Protein AF-A0A2D4L8F3-F1 (afdb_monomer)

pLDDT: mean 84.67, std 10.09, range [53.09, 95.62]

InterPro domains:
  IPR001394 Peptidase C19, ubiquitin carboxyl-terminal hydrolase [PF00443] (7-168)
  IPR028889 Ubiquitin specific protease UPS, catalytic domain [PS50235] (1-168)
  IPR038765 Papain-like cysteine peptidase superfamily [SSF54001] (42-168)
  IPR050185 Ubiquitin carboxyl-terminal hydrolase [PTHR21646] (7-168)

Nearest PDB structures (foldseek):
  8wg5-assembly1_M  TM=7.876E-01  e=6.075E-08  Homo sapiens
  6dgf-assembly1_A  TM=7.930E-01  e=2.679E-02  Homo sapiens
  8oyp-assembly1_A  TM=8.110E-01  e=1.771E-01  Homo sapiens

Sequence (168 aa):
MLLEMNQNLAQTHMLSELMCEMKEKGTKLKIAQSPASQLDPLVVNLSNPGSLTSAMLLFLHSMKDAGKGPLSPKILFSQLCQKAPRFKGFQQQDSQEVLHYLLDAMRIEETKRIQAAILTAFNNPTSKTADEETKRKVKAYGREGVKMNFIDRIFVGELTSTIMCEEC

Mean predicted aligned error: 7.23 Å

Solvent-accessible surface area (backbone atoms only — not comparable to full-atom values): 10198 Å² total; per-residue (Å²): 96,76,66,56,55,49,50,56,56,55,69,34,59,69,61,50,51,53,57,49,49,58,70,70,71,55,46,67,46,75,40,63,64,62,90,91,49,97,59,80,69,45,77,32,64,40,72,82,72,44,73,49,47,44,31,46,52,54,52,48,52,56,68,68,51,80,84,77,71,88,85,76,62,61,66,38,52,51,40,46,29,71,78,42,60,82,67,66,74,79,61,92,74,57,61,69,57,53,49,51,55,52,51,50,54,39,40,51,41,45,41,52,41,50,47,51,22,53,36,53,75,61,72,59,61,44,93,88,74,44,52,73,65,57,52,52,49,53,53,50,52,43,58,50,41,49,65,65,28,66,54,50,71,72,72,61,81,86,84,90,83,86,86,77,68,94,88,115

Structure (mmCIF, N/CA/C/O backbone):
data_AF-A0A2D4L8F3-F1
#
_entry.id   AF-A0A2D4L8F3-F1
#
loop_
_atom_site.group_PDB
_atom_site.id
_atom_site.type_symbol
_atom_site.label_atom_id
_atom_site.label_alt_id
_atom_site.label_comp_id
_atom_site.label_asym_id
_atom_site.label_entity_id
_atom_site.label_seq_id
_atom_site.pdbx_PDB_ins_code
_atom_site.Cartn_x
_atom_site.Cartn_y
_atom_site.Cartn_z
_atom_site.occupancy
_atom_site.B_iso_or_equiv
_atom_site.auth_seq_id
_atom_site.auth_comp_id
_atom_site.auth_asym_id
_atom_site.auth_atom_id
_atom_site.pdbx_PDB_model_num
ATOM 1 N N . MET A 1 1 ? 14.971 -5.018 -17.977 1.00 58.97 1 MET A N 1
ATOM 2 C CA . MET A 1 1 ? 13.903 -5.553 -17.108 1.00 58.97 1 MET A CA 1
ATOM 3 C C . MET A 1 1 ? 13.700 -4.790 -15.795 1.00 58.97 1 MET A C 1
ATOM 5 O O . MET A 1 1 ? 12.823 -3.943 -15.769 1.00 58.97 1 MET A O 1
ATOM 9 N N . LEU A 1 2 ? 14.482 -5.001 -14.719 1.00 64.12 2 LEU A N 1
ATOM 10 C CA . LEU A 1 2 ? 14.305 -4.243 -13.456 1.00 64.12 2 LEU A CA 1
ATOM 11 C C . LEU A 1 2 ? 14.430 -2.726 -13.658 1.00 64.12 2 LEU A C 1
ATOM 13 O O . LEU A 1 2 ? 13.695 -1.956 -13.050 1.00 64.12 2 LEU A O 1
ATOM 17 N N . LEU A 1 3 ? 15.359 -2.291 -14.511 1.00 65.06 3 LEU A N 1
ATOM 18 C CA . LEU A 1 3 ? 15.547 -0.871 -14.802 1.00 65.06 3 LEU A CA 1
ATOM 19 C C . LEU A 1 3 ? 14.345 -0.275 -15.554 1.00 65.06 3 LEU A C 1
ATOM 21 O O . LEU A 1 3 ? 13.870 0.780 -15.161 1.00 65.06 3 LEU A O 1
ATOM 25 N N . GLU A 1 4 ? 13.812 -0.972 -16.560 1.00 69.44 4 GLU A N 1
ATOM 26 C CA . GLU A 1 4 ? 12.634 -0.535 -17.334 1.00 69.44 4 GLU A CA 1
ATOM 27 C C . GLU A 1 4 ? 11.366 -0.504 -16.474 1.00 69.44 4 GLU A C 1
ATOM 29 O O . GLU A 1 4 ? 10.632 0.477 -16.486 1.00 69.44 4 GLU A O 1
ATOM 34 N N . MET A 1 5 ? 11.141 -1.537 -15.651 1.00 75.50 5 MET A N 1
ATOM 35 C CA . MET A 1 5 ? 10.029 -1.563 -14.695 1.00 75.50 5 MET A CA 1
ATOM 36 C C . MET A 1 5 ? 10.091 -0.357 -13.754 1.00 75.50 5 MET A C 1
ATOM 38 O O . MET A 1 5 ? 9.087 0.318 -13.529 1.00 75.50 5 MET A O 1
ATOM 42 N N . ASN A 1 6 ? 11.277 -0.059 -13.218 1.00 69.25 6 ASN A N 1
ATOM 43 C CA . ASN A 1 6 ? 11.412 1.076 -12.322 1.00 69.25 6 ASN A CA 1
ATOM 44 C C . ASN A 1 6 ? 11.349 2.426 -13.054 1.00 69.25 6 ASN A C 1
ATOM 46 O O . ASN A 1 6 ? 10.883 3.386 -12.452 1.00 69.25 6 ASN A O 1
ATOM 50 N N . GLN A 1 7 ? 11.755 2.514 -14.324 1.00 73.44 7 GLN A N 1
ATOM 51 C CA . GLN A 1 7 ? 11.525 3.704 -15.154 1.00 73.44 7 GLN A CA 1
ATOM 52 C C . GLN A 1 7 ? 10.025 3.961 -15.346 1.00 73.44 7 GLN A C 1
ATOM 54 O O . GLN A 1 7 ? 9.582 5.093 -15.166 1.00 73.44 7 GLN A O 1
ATOM 59 N N . ASN A 1 8 ? 9.229 2.920 -15.605 1.00 76.06 8 ASN A N 1
ATOM 60 C CA . ASN A 1 8 ? 7.772 3.046 -15.708 1.00 76.06 8 ASN A CA 1
ATOM 61 C C . ASN A 1 8 ? 7.150 3.521 -14.382 1.00 76.06 8 ASN A C 1
ATOM 63 O O . ASN A 1 8 ? 6.315 4.426 -14.363 1.00 76.06 8 ASN A O 1
ATOM 67 N N . LEU A 1 9 ? 7.608 2.974 -13.249 1.00 72.12 9 LEU A N 1
ATOM 68 C CA . LEU A 1 9 ? 7.195 3.450 -11.923 1.00 72.12 9 LEU A CA 1
ATOM 69 C C . LEU A 1 9 ? 7.623 4.904 -11.666 1.00 72.12 9 LEU A C 1
ATOM 71 O O . LEU A 1 9 ? 6.856 5.671 -11.090 1.00 72.12 9 LEU A O 1
ATOM 75 N N . ALA A 1 10 ? 8.809 5.311 -12.126 1.00 68.50 10 ALA A N 1
ATOM 76 C CA . ALA A 1 10 ? 9.295 6.690 -12.021 1.00 68.50 10 ALA A CA 1
ATOM 77 C C . ALA A 1 10 ? 8.397 7.696 -12.731 1.00 68.50 10 ALA A C 1
ATOM 79 O O . ALA A 1 10 ? 8.210 8.812 -12.250 1.00 68.50 10 ALA A O 1
ATOM 80 N N . GLN A 1 11 ? 7.853 7.288 -13.874 1.00 74.12 11 GLN A N 1
ATOM 81 C CA . GLN A 1 11 ? 6.966 8.099 -14.696 1.00 74.12 11 GLN A CA 1
ATOM 82 C C . GLN A 1 11 ? 5.528 8.141 -14.154 1.00 74.12 11 GLN A C 1
ATOM 84 O O . GLN A 1 11 ? 4.706 8.917 -14.640 1.00 74.12 11 GLN A O 1
ATOM 89 N N . THR A 1 12 ? 5.212 7.369 -13.108 1.00 76.06 12 THR A N 1
ATOM 90 C CA . THR A 1 12 ? 3.922 7.454 -12.417 1.00 76.06 12 THR A CA 1
ATOM 91 C C . THR A 1 12 ? 3.902 8.702 -11.528 1.00 76.06 12 THR A C 1
ATOM 93 O O . THR A 1 12 ? 4.300 8.666 -10.362 1.00 76.06 12 THR A O 1
ATOM 96 N N . HIS A 1 13 ? 3.445 9.827 -12.086 1.00 71.19 13 HIS A N 1
ATOM 97 C CA . HIS A 1 13 ? 3.437 11.139 -11.423 1.00 71.19 13 HIS A CA 1
ATOM 98 C C . HIS A 1 13 ? 2.793 11.106 -10.025 1.00 71.19 13 HIS A C 1
ATOM 100 O O . HIS A 1 13 ? 3.402 11.599 -9.078 1.00 71.19 13 HIS A O 1
ATOM 106 N N . MET A 1 14 ? 1.651 10.422 -9.866 1.00 69.94 14 MET A N 1
ATOM 107 C CA . MET A 1 14 ? 0.956 10.296 -8.575 1.00 69.94 14 MET A CA 1
ATOM 108 C C . MET A 1 14 ? 1.802 9.601 -7.499 1.00 69.94 14 MET A C 1
ATOM 110 O O . MET A 1 14 ? 1.803 10.024 -6.345 1.00 69.94 14 MET A O 1
ATOM 114 N N . LEU A 1 15 ? 2.552 8.553 -7.866 1.00 73.81 15 LEU A N 1
ATOM 115 C CA . LEU A 1 15 ? 3.469 7.879 -6.941 1.00 73.81 15 LEU A CA 1
ATOM 116 C C . LEU A 1 15 ? 4.574 8.835 -6.510 1.00 73.81 15 LEU A C 1
ATOM 118 O O . LEU A 1 15 ? 4.919 8.911 -5.337 1.00 73.81 15 LEU A O 1
ATOM 122 N N . SER A 1 16 ? 5.103 9.591 -7.462 1.00 72.12 16 SER A N 1
ATOM 123 C CA . SER A 1 16 ? 6.203 10.507 -7.221 1.00 72.12 16 SER A CA 1
ATOM 124 C C . SER A 1 16 ? 5.823 11.713 -6.360 1.00 72.12 16 SER A C 1
ATOM 126 O O . SER A 1 16 ? 6.607 12.118 -5.504 1.00 72.12 16 SER A O 1
ATOM 128 N N . GLU A 1 17 ? 4.635 12.279 -6.571 1.00 73.50 17 GLU A N 1
ATOM 129 C CA . GLU A 1 17 ? 4.088 13.364 -5.752 1.00 73.50 17 GLU A CA 1
ATOM 130 C C . GLU A 1 17 ? 3.828 12.893 -4.328 1.00 73.50 17 GLU A C 1
ATOM 132 O O . GLU A 1 17 ? 4.349 13.480 -3.382 1.00 73.50 17 GLU A O 1
ATOM 137 N N . LEU A 1 18 ? 3.112 11.780 -4.168 1.00 72.06 18 LEU A N 1
ATOM 138 C CA . LEU A 1 18 ? 2.780 11.250 -2.852 1.00 72.06 18 LEU A CA 1
ATOM 139 C C . LEU A 1 18 ? 4.039 10.869 -2.055 1.00 72.06 18 LEU A C 1
ATOM 141 O O . LEU A 1 18 ? 4.116 11.069 -0.844 1.00 72.06 18 LEU A O 1
ATOM 145 N N . MET A 1 19 ? 5.071 10.386 -2.740 1.00 72.88 19 MET A N 1
ATOM 146 C CA . MET A 1 19 ? 6.369 10.106 -2.137 1.00 72.88 19 MET A CA 1
ATOM 147 C C . MET A 1 19 ? 7.138 11.369 -1.713 1.00 72.88 19 MET A C 1
ATOM 149 O O . MET A 1 19 ? 7.826 11.342 -0.689 1.00 72.88 19 MET A O 1
ATOM 153 N N . CYS A 1 20 ? 6.995 12.485 -2.435 1.00 68.69 20 CYS A N 1
ATOM 154 C CA . CYS A 1 20 ? 7.474 13.798 -1.988 1.00 68.69 20 CYS A CA 1
ATOM 155 C C . CYS A 1 20 ? 6.679 14.302 -0.770 1.00 68.69 20 CYS A C 1
ATOM 157 O O . CYS A 1 20 ? 7.282 14.749 0.205 1.00 68.69 20 CYS A O 1
ATOM 159 N N . GLU A 1 21 ? 5.353 14.148 -0.758 1.00 68.62 21 GLU A N 1
ATOM 160 C CA . GLU A 1 21 ? 4.516 14.548 0.382 1.00 68.62 21 GLU A CA 1
ATOM 161 C C . GLU A 1 21 ? 4.888 13.806 1.674 1.00 68.62 21 GLU A C 1
ATOM 163 O O . GLU A 1 21 ? 4.927 14.413 2.748 1.00 68.62 21 GLU A O 1
ATOM 168 N N . MET A 1 22 ? 5.217 12.511 1.572 1.00 69.62 22 MET A N 1
ATOM 169 C CA . MET A 1 22 ? 5.700 11.703 2.699 1.00 69.62 22 MET A CA 1
ATOM 170 C C . MET A 1 22 ? 7.005 12.244 3.306 1.00 69.62 22 MET A C 1
ATOM 172 O O . MET A 1 22 ? 7.243 12.040 4.496 1.00 69.62 22 MET A O 1
ATOM 176 N N . LYS A 1 23 ? 7.840 12.927 2.510 1.00 67.38 23 LYS A N 1
ATOM 177 C CA . LYS A 1 23 ? 9.098 13.548 2.951 1.00 67.38 23 LYS A CA 1
ATOM 178 C C . LYS A 1 23 ? 8.868 14.908 3.621 1.00 67.38 23 LYS A C 1
ATOM 180 O O . LYS A 1 23 ? 9.569 15.229 4.575 1.00 67.38 23 LYS A O 1
ATOM 185 N N . GLU A 1 24 ? 7.912 15.698 3.132 1.00 56.09 24 GLU A N 1
ATOM 186 C CA . GLU A 1 24 ? 7.738 17.109 3.518 1.00 56.09 24 GLU A CA 1
ATOM 187 C C . GLU A 1 24 ? 6.780 17.336 4.690 1.00 56.09 24 GLU A C 1
ATOM 189 O O . GLU A 1 24 ? 7.062 18.146 5.571 1.00 56.09 24 GLU A O 1
ATOM 194 N N . LYS A 1 25 ? 5.634 16.645 4.727 1.00 53.09 25 LYS A N 1
ATOM 195 C CA . LYS A 1 25 ? 4.542 17.017 5.648 1.00 53.09 25 LYS A CA 1
ATOM 196 C C . LYS A 1 25 ? 4.733 16.508 7.079 1.00 53.09 25 LYS A C 1
ATOM 198 O O . LYS A 1 25 ? 3.977 16.892 7.973 1.00 53.09 25 LYS A O 1
ATOM 203 N N . GLY A 1 26 ? 5.721 15.640 7.307 1.00 59.53 26 GLY A N 1
ATOM 204 C CA . GLY A 1 26 ? 5.729 14.763 8.472 1.00 59.53 26 GLY A CA 1
ATOM 205 C C . GLY A 1 26 ? 4.526 13.822 8.395 1.00 59.53 26 GLY A C 1
ATOM 206 O O . GLY A 1 26 ? 3.422 14.198 8.011 1.00 59.53 26 GLY A O 1
ATOM 207 N N . THR A 1 27 ? 4.714 12.547 8.690 1.00 73.88 27 THR A N 1
ATOM 208 C CA . THR A 1 27 ? 3.704 11.532 8.389 1.00 73.88 27 THR A CA 1
ATOM 209 C C . THR A 1 27 ? 2.538 11.524 9.386 1.00 73.88 27 THR A C 1
ATOM 211 O O . THR A 1 27 ? 2.316 10.550 10.096 1.00 73.88 27 THR A O 1
ATOM 214 N N . LYS A 1 28 ? 1.769 12.614 9.455 1.00 85.88 28 LYS A N 1
ATOM 215 C CA . LYS A 1 28 ? 0.484 12.678 10.153 1.00 85.88 28 LYS A CA 1
ATOM 216 C C . LYS A 1 28 ? -0.601 12.089 9.263 1.00 85.88 28 LYS A C 1
ATOM 218 O O . LYS A 1 28 ? -0.857 12.594 8.175 1.00 85.88 28 LYS A O 1
ATOM 223 N N . LEU A 1 29 ? -1.260 11.043 9.743 1.00 87.56 29 LEU A N 1
ATOM 224 C CA . LEU A 1 29 ? -2.379 10.403 9.064 1.00 87.56 29 LEU A CA 1
ATOM 225 C C . LEU A 1 29 ? -3.664 10.671 9.843 1.00 87.56 29 LEU A C 1
ATOM 227 O O . LEU A 1 29 ? -3.761 10.323 11.019 1.00 87.56 29 LEU A O 1
ATOM 231 N N . LYS A 1 30 ? -4.655 11.277 9.181 1.00 90.69 30 LYS A N 1
ATOM 232 C CA . LYS A 1 30 ? -6.005 11.455 9.724 1.00 90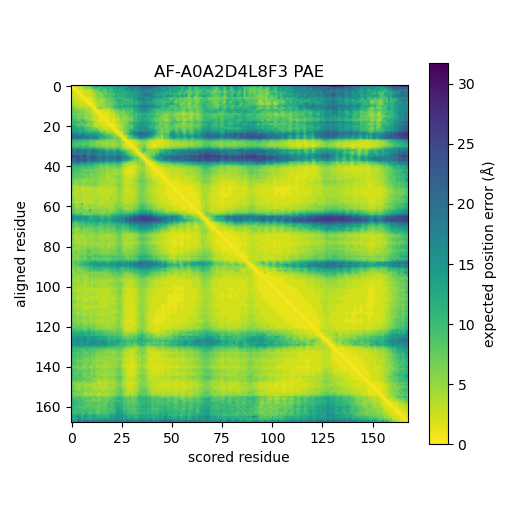.69 30 LYS A CA 1
ATOM 233 C C . LYS A 1 30 ? -6.895 10.309 9.247 1.00 90.69 30 LYS A C 1
ATOM 235 O O . LYS A 1 30 ? -7.180 10.204 8.060 1.00 90.69 30 LYS A O 1
ATOM 240 N N . ILE A 1 31 ? -7.348 9.479 10.178 1.00 90.44 31 ILE A N 1
ATOM 241 C CA . ILE A 1 31 ? -8.244 8.348 9.943 1.00 90.44 31 ILE A CA 1
ATOM 242 C C . ILE A 1 31 ? -9.651 8.780 10.355 1.00 90.44 31 ILE A C 1
ATOM 244 O O . ILE A 1 31 ? -9.979 8.830 11.542 1.00 90.44 31 ILE A O 1
ATOM 248 N N . ALA A 1 32 ? -10.469 9.126 9.365 1.00 85.06 32 ALA A N 1
ATOM 249 C CA . ALA A 1 32 ? -11.898 9.354 9.544 1.00 85.06 32 ALA A CA 1
ATOM 250 C C . ALA A 1 32 ? -12.663 8.070 9.203 1.00 85.06 32 ALA A C 1
ATOM 252 O O . ALA A 1 32 ? -12.254 7.324 8.313 1.00 85.06 32 ALA A O 1
ATOM 253 N N . GLN A 1 33 ? -13.757 7.806 9.912 1.00 76.06 33 GLN A N 1
ATOM 254 C CA . GLN A 1 33 ? -14.640 6.688 9.590 1.00 76.06 33 GLN A CA 1
ATOM 255 C C . GLN A 1 33 ? -15.797 7.155 8.699 1.00 76.06 33 GLN A C 1
ATOM 257 O O . GLN A 1 33 ? -16.031 8.355 8.545 1.00 76.06 33 GLN A O 1
ATOM 262 N N . SER A 1 34 ? -16.522 6.199 8.112 1.00 67.75 34 SER A N 1
ATOM 263 C CA . SER A 1 34 ? -17.780 6.470 7.406 1.00 67.75 34 SER A CA 1
ATOM 264 C C . SER A 1 34 ? -18.732 7.291 8.296 1.00 67.75 34 SER A C 1
ATOM 266 O O . SER A 1 34 ? -18.757 7.062 9.509 1.00 67.75 34 SER A O 1
ATOM 268 N N . PRO A 1 35 ? -19.553 8.201 7.740 1.00 60.22 35 PRO A N 1
ATOM 269 C CA . PRO A 1 35 ? -20.511 8.998 8.515 1.00 60.22 35 PRO A CA 1
ATOM 270 C C . PRO A 1 35 ? -21.523 8.168 9.329 1.00 60.22 35 PRO A C 1
ATOM 272 O O . PRO A 1 35 ? -22.161 8.700 10.230 1.00 60.22 35 PRO A O 1
ATOM 275 N N . ALA A 1 36 ? -21.650 6.861 9.067 1.00 59.12 36 ALA A N 1
ATOM 276 C CA . ALA A 1 36 ? -22.462 5.940 9.867 1.00 59.12 36 ALA A CA 1
ATOM 277 C C . ALA A 1 36 ? -21.834 5.547 11.227 1.00 59.12 36 ALA A C 1
ATOM 279 O O . ALA A 1 36 ? -22.500 4.942 12.065 1.00 59.12 36 ALA A O 1
ATOM 280 N N . SER A 1 37 ? -20.557 5.861 11.461 1.00 62.31 37 SER A N 1
ATOM 281 C CA . SER A 1 37 ? -19.816 5.515 12.685 1.00 62.31 37 SER A CA 1
ATOM 282 C C . SER A 1 37 ? -19.713 6.726 13.616 1.00 62.31 37 SER A C 1
ATOM 284 O O . SER A 1 37 ? -19.157 7.745 13.231 1.00 62.31 37 SER A O 1
ATOM 286 N N . GLN A 1 38 ? -20.175 6.603 14.866 1.00 69.62 38 GLN A N 1
ATOM 287 C CA . GLN A 1 38 ? -20.131 7.661 15.898 1.00 69.62 38 GLN A CA 1
ATOM 288 C C . GLN A 1 38 ? -18.725 7.914 16.495 1.00 69.62 38 GLN A C 1
ATOM 290 O O . GLN A 1 38 ? -18.607 8.348 17.637 1.00 69.62 38 GLN A O 1
ATOM 295 N N . LEU A 1 39 ? -17.646 7.574 15.785 1.00 78.50 39 LEU A N 1
ATOM 296 C CA . LEU A 1 39 ? -16.279 7.694 16.297 1.00 78.50 39 LEU A CA 1
ATOM 297 C C . LEU A 1 39 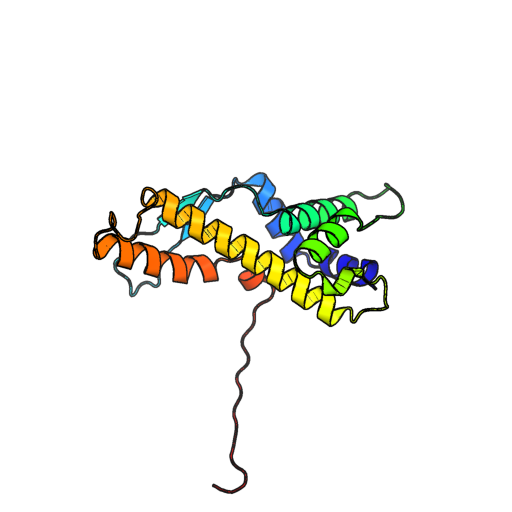? -15.588 8.928 15.718 1.00 78.50 39 LEU A C 1
ATOM 299 O O . LEU A 1 39 ? -15.574 9.123 14.503 1.00 78.50 39 LEU A O 1
ATOM 303 N N . ASP A 1 40 ? -14.960 9.713 16.592 1.00 86.62 40 ASP A N 1
ATOM 304 C CA . ASP A 1 40 ? -14.206 10.899 16.192 1.00 86.62 40 ASP A CA 1
ATOM 305 C C . ASP A 1 40 ? -13.017 10.549 15.278 1.00 86.62 40 ASP A C 1
ATOM 307 O O . ASP A 1 40 ? -12.428 9.467 15.394 1.00 86.62 40 ASP A O 1
ATOM 311 N N . PRO A 1 41 ? -12.605 11.448 14.367 1.00 90.88 41 PRO A N 1
ATOM 312 C CA . PRO A 1 41 ? -11.410 11.240 13.559 1.00 90.88 41 PRO A CA 1
ATOM 313 C C . PRO A 1 41 ? -10.154 11.085 14.426 1.00 90.88 41 PRO A C 1
ATOM 315 O O . PRO A 1 41 ? -9.882 11.912 15.295 1.00 90.88 41 PRO A O 1
ATOM 318 N N . LEU A 1 42 ? -9.339 10.070 14.137 1.00 92.06 42 LEU A N 1
ATOM 319 C CA . LEU A 1 42 ? -8.069 9.838 14.824 1.00 92.06 42 LEU A CA 1
ATOM 320 C C . LEU A 1 42 ? -6.912 10.398 13.994 1.00 92.06 42 LEU A C 1
ATOM 322 O O . LEU A 1 42 ? -6.769 10.051 12.824 1.00 92.06 42 LEU A O 1
ATOM 326 N N . VAL A 1 43 ? -6.057 11.228 14.590 1.00 92.88 43 VAL A N 1
ATOM 327 C CA . VAL A 1 43 ? -4.814 11.692 13.953 1.00 92.88 43 VAL A CA 1
ATOM 328 C C . VAL A 1 43 ? -3.636 10.956 14.580 1.00 92.88 43 VAL A C 1
ATOM 330 O O . VAL A 1 43 ? -3.401 11.079 15.778 1.00 92.88 43 VAL A O 1
ATOM 333 N N . VAL A 1 44 ? -2.889 10.204 13.772 1.00 92.12 44 VAL A N 1
ATOM 334 C CA . VAL A 1 44 ? -1.711 9.445 14.216 1.00 92.12 44 VAL A CA 1
ATOM 335 C C . VAL A 1 44 ? -0.442 9.958 13.547 1.00 92.12 44 VAL A C 1
ATOM 337 O O . VAL A 1 44 ? -0.480 10.425 12.411 1.00 92.12 44 VAL A O 1
ATOM 340 N N . ASN A 1 45 ? 0.693 9.840 14.236 1.00 91.06 45 ASN A N 1
ATOM 341 C CA . ASN A 1 45 ? 2.009 10.082 13.649 1.00 91.06 45 ASN A CA 1
ATOM 342 C C . ASN A 1 45 ? 2.603 8.738 13.227 1.00 91.06 45 ASN A C 1
ATOM 344 O O . ASN A 1 45 ? 2.833 7.868 14.066 1.00 91.06 45 ASN A O 1
ATOM 348 N N . LEU A 1 46 ? 2.848 8.558 11.936 1.00 90.62 46 LEU A N 1
ATOM 349 C CA . LEU A 1 46 ? 3.532 7.382 11.421 1.00 90.62 46 LEU A CA 1
ATOM 350 C C . LEU A 1 46 ? 5.046 7.584 11.554 1.00 90.62 46 LEU A C 1
ATOM 352 O O . LEU A 1 46 ? 5.560 8.677 11.302 1.00 90.62 46 LEU A O 1
ATOM 356 N N . SER A 1 47 ? 5.752 6.511 11.899 1.00 90.88 47 SER A N 1
ATOM 357 C CA . SER A 1 47 ? 7.216 6.455 11.914 1.00 90.88 47 SER A CA 1
ATOM 358 C C . SER A 1 47 ? 7.808 6.539 10.500 1.00 90.88 47 SER A C 1
ATOM 360 O O . SER A 1 47 ? 7.079 6.629 9.511 1.00 90.88 47 SER A O 1
ATOM 362 N N . ASN A 1 48 ? 9.136 6.499 10.380 1.00 89.62 48 ASN A N 1
ATOM 363 C CA . ASN A 1 48 ? 9.796 6.453 9.075 1.00 89.62 48 ASN A CA 1
ATOM 364 C C . ASN A 1 48 ? 9.339 5.233 8.244 1.00 89.62 48 ASN A C 1
ATOM 366 O O . ASN A 1 48 ? 8.997 4.195 8.823 1.00 89.62 48 ASN A O 1
ATOM 370 N N . PRO A 1 49 ? 9.335 5.327 6.901 1.00 90.44 49 PRO A N 1
ATOM 371 C CA . PRO A 1 49 ? 8.996 4.202 6.036 1.00 90.44 49 PRO A CA 1
ATOM 372 C C . PRO A 1 49 ? 9.907 2.991 6.267 1.00 90.44 49 PRO A C 1
ATOM 374 O O . PRO A 1 49 ? 11.053 3.122 6.703 1.00 90.44 49 PRO A O 1
ATOM 377 N N . GLY A 1 50 ? 9.408 1.801 5.926 1.00 92.06 50 GLY A N 1
ATOM 378 C CA . GLY A 1 50 ? 10.203 0.574 5.967 1.00 92.06 50 GLY A CA 1
ATOM 379 C C . GLY A 1 50 ? 11.402 0.613 5.013 1.00 92.06 50 GLY A C 1
ATOM 380 O O . GLY A 1 50 ? 11.552 1.528 4.199 1.00 92.06 50 GLY A O 1
ATOM 381 N N . SER A 1 51 ? 12.292 -0.372 5.125 1.00 94.81 51 SER A N 1
ATOM 382 C CA . SER A 1 51 ? 13.562 -0.371 4.394 1.00 94.81 51 SER A CA 1
ATOM 383 C C . SER A 1 51 ? 13.374 -0.490 2.881 1.00 94.81 51 SER A C 1
ATOM 385 O O . SER A 1 51 ? 14.094 0.169 2.128 1.00 94.81 51 SER A O 1
ATOM 387 N N . LEU A 1 52 ? 12.384 -1.268 2.427 1.00 94.56 52 LEU A N 1
ATOM 388 C CA . LEU A 1 52 ? 12.069 -1.392 1.005 1.00 94.56 52 LEU A CA 1
ATOM 389 C C . LEU A 1 52 ? 11.446 -0.103 0.468 1.00 94.56 52 LEU A C 1
ATOM 391 O O . LEU A 1 52 ? 11.905 0.426 -0.543 1.00 94.56 52 LEU A O 1
ATOM 395 N N . THR A 1 53 ? 10.454 0.436 1.178 1.00 92.69 53 THR A N 1
ATOM 396 C CA . THR A 1 53 ? 9.794 1.695 0.809 1.00 92.69 53 THR A CA 1
ATOM 397 C C . THR A 1 53 ? 10.800 2.848 0.763 1.00 92.69 53 THR A C 1
ATOM 399 O O . THR A 1 53 ? 10.823 3.615 -0.194 1.00 92.69 53 THR A O 1
ATOM 402 N N . SER A 1 54 ? 11.704 2.927 1.742 1.00 91.75 54 SER A N 1
ATOM 403 C CA . SER A 1 54 ? 12.788 3.917 1.775 1.00 91.75 54 SER A CA 1
ATOM 404 C C . SER A 1 54 ? 13.757 3.760 0.602 1.00 91.75 54 SER A C 1
ATOM 406 O O . SER A 1 54 ? 14.139 4.749 -0.018 1.00 91.75 54 SER A O 1
ATOM 408 N N . ALA A 1 55 ? 14.137 2.528 0.252 1.00 92.06 55 ALA A N 1
ATOM 409 C CA . ALA A 1 55 ? 14.988 2.285 -0.910 1.00 92.06 55 ALA A CA 1
ATOM 410 C C . ALA A 1 55 ? 14.300 2.681 -2.226 1.00 92.06 55 ALA A C 1
ATOM 412 O O . ALA A 1 55 ? 14.963 3.209 -3.118 1.00 92.06 55 ALA A O 1
ATOM 413 N N .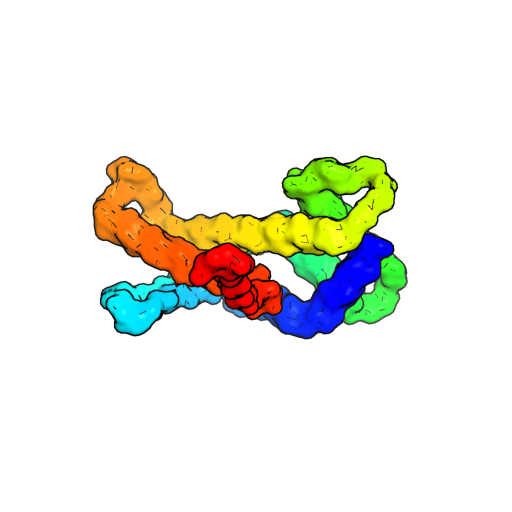 MET A 1 56 ? 12.982 2.482 -2.331 1.00 90.06 56 MET A N 1
ATOM 414 C CA . MET A 1 56 ? 12.194 2.919 -3.484 1.00 90.06 56 MET A CA 1
ATOM 415 C C . MET A 1 56 ? 12.141 4.447 -3.582 1.00 90.06 56 MET A C 1
ATOM 417 O O . MET A 1 56 ? 12.403 4.998 -4.649 1.00 90.06 56 MET A O 1
ATOM 421 N N . LEU A 1 57 ? 11.896 5.138 -2.462 1.00 87.81 57 LEU A N 1
ATOM 422 C CA . LEU A 1 57 ? 11.935 6.604 -2.381 1.00 87.81 57 LEU A CA 1
ATOM 423 C C . LEU A 1 57 ? 13.277 7.162 -2.867 1.00 87.81 57 LEU A C 1
ATOM 425 O O . LEU A 1 57 ? 13.319 8.064 -3.704 1.00 87.81 57 LEU A O 1
ATOM 429 N N . LEU A 1 58 ? 14.379 6.595 -2.370 1.00 86.81 58 LEU A N 1
ATOM 430 C CA . LEU A 1 58 ? 15.730 6.987 -2.772 1.00 86.81 58 LEU A CA 1
ATOM 431 C C . LEU A 1 58 ? 15.980 6.730 -4.262 1.00 86.81 58 LEU A C 1
ATOM 433 O O . LEU A 1 58 ? 16.579 7.569 -4.938 1.00 86.81 58 LEU A O 1
ATOM 437 N N . PHE A 1 59 ? 15.515 5.592 -4.781 1.00 87.00 59 PHE A N 1
ATOM 438 C CA . PHE A 1 59 ? 15.672 5.245 -6.190 1.00 87.00 59 PHE A CA 1
ATOM 439 C C . PHE A 1 59 ? 14.912 6.220 -7.102 1.00 87.00 59 PHE A C 1
ATOM 441 O O . PHE A 1 59 ? 15.482 6.736 -8.062 1.00 87.00 59 PHE A O 1
ATOM 448 N N . LEU A 1 60 ? 13.662 6.543 -6.763 1.00 84.38 60 LEU A N 1
ATOM 449 C CA . LEU A 1 60 ? 12.830 7.489 -7.511 1.00 84.38 60 LEU A CA 1
ATOM 450 C C . LEU A 1 60 ? 13.380 8.915 -7.474 1.00 84.38 60 LEU A C 1
ATOM 452 O O . LEU A 1 60 ? 13.404 9.586 -8.503 1.00 84.38 60 LEU A O 1
ATOM 456 N N . HIS A 1 61 ? 13.880 9.364 -6.321 1.00 81.88 61 HIS A N 1
ATOM 457 C CA . HIS A 1 61 ? 14.571 10.650 -6.220 1.00 81.88 61 HIS A CA 1
ATOM 458 C C . HIS A 1 61 ? 15.803 10.693 -7.125 1.00 81.88 61 HIS A C 1
ATOM 460 O O . HIS A 1 61 ? 16.000 11.647 -7.871 1.00 81.88 61 HIS A O 1
ATOM 466 N N . SER A 1 62 ? 16.610 9.630 -7.102 1.00 83.19 62 SER A N 1
ATOM 467 C CA . SER A 1 62 ? 17.817 9.545 -7.928 1.00 83.19 62 SER A CA 1
ATOM 468 C C . SER A 1 62 ? 17.497 9.560 -9.428 1.00 83.19 62 SER A C 1
ATOM 470 O O . SER A 1 62 ? 18.308 10.045 -10.206 1.00 83.19 62 SER A O 1
ATOM 472 N N . MET A 1 63 ? 16.317 9.074 -9.837 1.00 79.62 63 MET A N 1
ATOM 473 C CA . MET A 1 63 ? 15.835 9.175 -11.223 1.00 79.62 63 MET A CA 1
ATOM 474 C C . MET A 1 63 ? 15.413 10.584 -11.635 1.00 79.62 63 MET A C 1
ATOM 476 O O . MET A 1 63 ? 15.521 10.915 -12.813 1.00 79.62 63 MET A O 1
ATOM 480 N N . LYS A 1 64 ? 14.945 11.409 -10.694 1.00 76.06 64 LYS A N 1
ATOM 481 C CA . LYS A 1 64 ? 14.595 12.812 -10.958 1.00 76.06 64 LYS A CA 1
ATOM 482 C C . LYS A 1 64 ? 15.815 13.726 -11.040 1.00 76.06 64 LYS A C 1
ATOM 484 O O . LYS A 1 64 ? 15.762 14.737 -11.736 1.00 76.06 64 LYS A O 1
ATOM 489 N N . ASP A 1 65 ? 16.899 13.375 -10.353 1.00 76.31 65 ASP A N 1
ATOM 490 C CA . ASP A 1 65 ? 18.158 14.119 -10.392 1.00 76.31 65 ASP A CA 1
ATOM 491 C C . ASP A 1 65 ? 18.843 13.938 -11.760 1.00 76.31 65 ASP A C 1
ATOM 493 O O . ASP A 1 65 ? 19.656 13.032 -11.972 1.00 76.31 65 ASP A O 1
ATOM 497 N N . ALA A 1 66 ? 18.511 14.811 -12.714 1.00 60.66 66 ALA A N 1
ATOM 498 C CA . ALA A 1 66 ? 19.124 14.820 -14.036 1.00 60.66 66 ALA A CA 1
ATOM 499 C C . ALA A 1 66 ? 20.651 15.032 -13.934 1.00 60.66 66 ALA A C 1
ATOM 501 O O . ALA A 1 66 ? 21.117 15.979 -13.302 1.00 60.66 66 ALA A O 1
ATOM 502 N N . GLY A 1 67 ? 21.439 14.160 -14.578 1.00 64.12 67 GLY A N 1
ATOM 503 C CA . GLY A 1 67 ? 22.878 14.379 -14.804 1.00 64.12 67 GLY A CA 1
ATOM 504 C C . GLY A 1 67 ? 23.865 13.461 -14.069 1.00 64.12 67 GLY A C 1
ATOM 505 O O . GLY A 1 67 ? 25.065 13.602 -14.282 1.00 64.12 67 GLY A O 1
ATOM 506 N N . LYS A 1 68 ? 23.423 12.492 -13.252 1.00 67.56 68 LYS A N 1
ATOM 507 C CA . LYS A 1 68 ? 24.331 11.605 -12.478 1.00 67.56 68 LYS A CA 1
ATOM 508 C C . LYS A 1 68 ? 24.741 10.287 -13.158 1.00 67.56 68 LYS A C 1
ATOM 510 O O . LYS A 1 68 ? 25.237 9.379 -12.493 1.00 67.56 68 LYS A O 1
ATOM 515 N N . GLY A 1 69 ? 24.600 10.183 -14.478 1.00 70.94 69 GLY A N 1
ATOM 516 C CA . GLY A 1 69 ? 24.965 8.972 -15.220 1.00 70.94 69 GLY A CA 1
ATOM 517 C C . GLY A 1 69 ? 24.027 7.781 -14.950 1.00 70.94 69 GLY A C 1
ATOM 518 O O . GLY A 1 69 ? 22.913 7.973 -14.458 1.00 70.94 69 GLY A O 1
ATOM 519 N 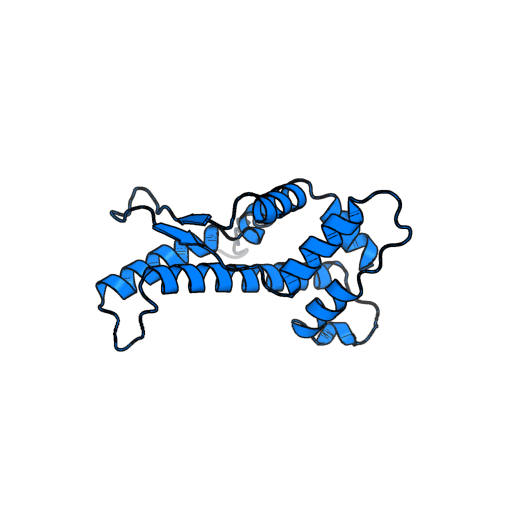N . PRO A 1 70 ? 24.431 6.548 -15.311 1.00 74.12 70 PRO A N 1
ATOM 520 C CA . PRO A 1 70 ? 23.570 5.371 -15.207 1.00 74.12 70 PRO A CA 1
ATOM 521 C C . PRO A 1 70 ? 23.173 5.054 -13.759 1.00 74.12 70 PRO A C 1
ATOM 523 O O . PRO A 1 70 ? 24.023 4.872 -12.886 1.00 74.12 70 PRO A O 1
ATOM 526 N N . LEU A 1 71 ? 21.869 4.927 -13.510 1.00 80.25 71 LEU A N 1
ATOM 527 C CA . LEU A 1 71 ? 21.336 4.605 -12.188 1.00 80.25 71 LEU A CA 1
ATOM 528 C C . LEU A 1 71 ? 21.361 3.103 -11.924 1.00 80.25 71 LEU A C 1
ATOM 530 O O . LEU A 1 71 ? 20.914 2.290 -12.732 1.00 80.25 71 LEU A O 1
ATOM 534 N N . SER A 1 72 ? 21.853 2.737 -10.744 1.00 82.50 72 SER A N 1
ATOM 535 C CA . SER A 1 72 ? 21.963 1.349 -10.310 1.00 82.50 72 SER A CA 1
ATOM 536 C C . SER A 1 72 ? 20.905 1.035 -9.240 1.00 82.50 72 SER A C 1
ATOM 538 O O . SER A 1 72 ? 20.999 1.567 -8.131 1.00 82.50 72 SER A O 1
ATOM 540 N N . PRO A 1 73 ? 19.961 0.104 -9.482 1.00 84.94 73 PRO A N 1
ATOM 541 C CA . PRO A 1 73 ? 18.922 -0.268 -8.517 1.00 84.94 73 PRO A CA 1
ATOM 542 C C . PRO A 1 73 ? 19.415 -1.222 -7.413 1.00 84.94 73 PRO A C 1
ATOM 544 O O . PRO A 1 73 ? 18.604 -1.861 -6.753 1.00 84.94 73 PRO A O 1
ATOM 547 N N . LYS A 1 74 ? 20.732 -1.352 -7.186 1.00 88.06 74 LYS A N 1
ATOM 548 C CA . LYS A 1 74 ? 21.327 -2.330 -6.249 1.00 88.06 74 LYS A CA 1
ATOM 549 C C . LYS A 1 74 ? 20.714 -2.298 -4.846 1.00 88.06 74 LYS A C 1
ATOM 551 O O . LYS A 1 74 ? 20.431 -3.355 -4.290 1.00 88.06 74 LYS A O 1
ATOM 556 N N . ILE A 1 75 ? 20.504 -1.108 -4.278 1.00 91.00 75 ILE A N 1
ATOM 557 C CA . ILE A 1 75 ? 19.944 -0.964 -2.923 1.00 91.00 75 ILE A CA 1
ATOM 558 C C . ILE A 1 75 ? 18.491 -1.449 -2.901 1.00 91.00 75 ILE A C 1
ATOM 560 O O . ILE A 1 75 ? 18.144 -2.292 -2.078 1.00 91.00 75 ILE A O 1
ATOM 564 N N . LEU A 1 76 ? 17.671 -0.974 -3.843 1.00 90.94 76 LEU A N 1
ATOM 565 C CA . LEU A 1 76 ? 16.273 -1.381 -3.990 1.00 90.94 76 LEU A CA 1
ATOM 566 C C . LEU A 1 76 ? 16.146 -2.893 -4.205 1.00 90.94 76 LEU A C 1
ATOM 568 O O . LEU A 1 76 ? 15.387 -3.560 -3.509 1.00 90.94 76 LEU A O 1
ATOM 572 N N . PHE A 1 77 ? 16.943 -3.447 -5.116 1.00 90.12 77 PHE A N 1
ATOM 573 C CA . PHE A 1 77 ? 16.933 -4.873 -5.421 1.00 90.12 77 PHE A CA 1
ATOM 574 C C . PHE A 1 77 ? 17.373 -5.730 -4.229 1.00 90.12 77 PHE A C 1
ATOM 576 O O . PHE A 1 77 ? 16.771 -6.768 -3.960 1.00 90.12 77 PHE A O 1
ATOM 583 N N . SER A 1 78 ? 18.376 -5.280 -3.470 1.00 92.19 78 SER A N 1
ATOM 584 C CA . SER A 1 78 ? 18.800 -5.947 -2.236 1.00 92.19 78 SER A CA 1
ATOM 585 C C . SER A 1 78 ? 17.666 -5.996 -1.208 1.00 92.19 78 SER A C 1
ATOM 587 O O . SER A 1 78 ? 17.377 -7.063 -0.667 1.00 92.19 78 SER A O 1
ATOM 589 N N . GLN A 1 79 ? 16.966 -4.876 -0.992 1.00 94.81 79 GLN A N 1
ATOM 590 C CA . GLN A 1 79 ? 15.810 -4.832 -0.090 1.00 94.81 79 GLN A CA 1
ATOM 591 C C . GLN A 1 79 ? 14.664 -5.723 -0.582 1.00 94.81 79 GLN A C 1
ATOM 593 O O . GLN A 1 79 ? 14.071 -6.450 0.214 1.00 94.81 79 GLN A O 1
ATOM 598 N N . LEU A 1 80 ? 14.393 -5.743 -1.891 1.00 92.31 80 LEU A N 1
ATOM 599 C CA . LEU A 1 80 ? 13.385 -6.627 -2.474 1.00 92.31 80 LEU A CA 1
ATOM 600 C C . LEU A 1 80 ? 13.736 -8.101 -2.232 1.00 92.31 80 LEU A C 1
ATOM 602 O O . LEU A 1 80 ? 12.894 -8.866 -1.773 1.00 92.31 80 LEU A O 1
ATOM 606 N N . CYS A 1 81 ? 14.994 -8.489 -2.441 1.00 91.81 81 CYS A N 1
ATOM 607 C CA . CYS A 1 81 ? 15.477 -9.849 -2.200 1.00 91.81 81 CYS A CA 1
ATOM 608 C C . CYS A 1 81 ? 15.424 -10.276 -0.725 1.00 91.81 81 CYS A C 1
ATOM 610 O O . CYS A 1 81 ? 15.393 -11.473 -0.435 1.00 91.81 81 CYS A O 1
ATOM 612 N N . GLN A 1 82 ? 15.442 -9.331 0.221 1.00 93.00 82 GLN A N 1
ATOM 613 C CA . GLN A 1 82 ? 15.220 -9.639 1.638 1.00 93.00 82 GLN A CA 1
ATOM 614 C C . GLN A 1 82 ? 13.758 -10.005 1.913 1.00 93.00 82 GLN A C 1
ATOM 616 O O . GLN A 1 82 ? 13.499 -10.866 2.749 1.00 93.00 82 GLN A O 1
ATOM 621 N N . LYS A 1 83 ? 12.808 -9.380 1.204 1.00 92.25 83 LYS A N 1
ATOM 622 C CA . LYS A 1 83 ? 11.369 -9.669 1.331 1.00 92.25 83 LYS A CA 1
ATOM 623 C C . LYS A 1 83 ? 10.929 -10.862 0.479 1.00 92.25 83 LYS A C 1
ATOM 625 O O . LYS A 1 83 ? 10.044 -11.603 0.887 1.00 92.25 83 LYS A O 1
ATOM 630 N N . ALA A 1 84 ? 11.563 -11.062 -0.674 1.00 90.44 84 ALA A N 1
ATOM 631 C CA . ALA A 1 84 ? 11.269 -12.120 -1.633 1.00 90.44 84 ALA A CA 1
ATOM 632 C C . ALA A 1 84 ? 12.576 -12.813 -2.083 1.00 90.44 84 ALA A C 1
ATOM 634 O O . ALA A 1 84 ? 13.121 -12.497 -3.145 1.00 90.44 84 ALA A O 1
ATOM 635 N N . PRO A 1 85 ? 13.095 -13.781 -1.296 1.00 89.56 85 PRO A N 1
ATOM 636 C CA . PRO A 1 85 ? 14.377 -14.448 -1.562 1.00 89.56 85 PRO A CA 1
ATOM 637 C C . PRO A 1 85 ? 14.486 -15.129 -2.930 1.00 89.56 85 PRO A C 1
ATOM 639 O O . PRO A 1 85 ? 15.588 -15.250 -3.459 1.00 89.56 85 PRO A O 1
ATOM 642 N N . ARG A 1 86 ? 13.349 -15.518 -3.519 1.00 87.12 86 ARG A N 1
ATOM 643 C CA . ARG A 1 86 ? 13.221 -16.069 -4.879 1.00 87.12 86 ARG A CA 1
ATOM 644 C C . ARG A 1 86 ? 13.938 -15.247 -5.958 1.00 87.12 86 ARG A C 1
ATOM 646 O O . ARG A 1 86 ? 14.481 -15.822 -6.891 1.00 87.12 86 ARG A O 1
ATOM 653 N N . PHE A 1 87 ? 14.018 -13.924 -5.808 1.00 87.38 87 PHE A N 1
ATOM 654 C CA . PHE A 1 87 ? 14.654 -13.056 -6.805 1.00 87.38 87 PHE A CA 1
ATOM 655 C C . PHE A 1 87 ? 16.185 -13.007 -6.721 1.00 87.38 87 PHE A C 1
ATOM 657 O O . PHE A 1 87 ? 16.822 -12.432 -7.598 1.00 87.38 87 PHE A O 1
ATOM 664 N N . LYS A 1 88 ? 16.812 -13.632 -5.714 1.00 86.31 88 LYS A N 1
ATOM 665 C CA . LYS A 1 88 ? 18.278 -13.616 -5.547 1.00 86.31 88 LYS A CA 1
ATOM 666 C C . LYS A 1 88 ? 19.042 -14.350 -6.651 1.00 86.31 88 LYS A C 1
ATOM 668 O O . LYS A 1 88 ? 20.231 -14.106 -6.808 1.00 86.31 88 LYS A O 1
ATOM 673 N N . GLY A 1 89 ? 18.394 -15.253 -7.389 1.00 79.06 89 GLY A N 1
ATOM 674 C CA . GLY A 1 89 ? 19.059 -16.193 -8.296 1.00 79.06 89 GLY A CA 1
ATOM 675 C C . GLY A 1 89 ? 19.703 -15.596 -9.553 1.00 79.06 89 GLY A C 1
ATOM 676 O O . GLY A 1 89 ? 20.223 -16.364 -10.351 1.00 79.06 89 GLY A O 1
ATOM 677 N N . PHE A 1 90 ? 19.649 -14.273 -9.770 1.00 72.69 90 PHE A N 1
ATOM 678 C CA . PHE A 1 90 ? 20.130 -13.574 -10.983 1.00 72.69 90 PHE A CA 1
ATOM 679 C C . PHE A 1 90 ? 19.628 -14.158 -12.320 1.00 72.69 90 PHE A C 1
ATOM 681 O O . PHE A 1 90 ? 20.123 -13.801 -13.387 1.00 72.69 90 PHE A O 1
ATOM 688 N N . GLN A 1 91 ? 18.621 -15.029 -12.273 1.00 80.69 91 GLN A N 1
ATOM 689 C CA . GLN A 1 91 ? 17.925 -15.555 -13.437 1.00 80.69 91 GLN A CA 1
ATOM 690 C C . GLN A 1 91 ? 17.041 -14.464 -14.038 1.00 80.69 91 GLN A C 1
ATOM 692 O O . GLN A 1 91 ? 16.599 -13.560 -13.321 1.00 80.69 91 GLN A O 1
ATOM 697 N N . GLN A 1 92 ? 16.740 -14.572 -15.334 1.00 80.75 92 GLN A N 1
ATOM 698 C CA . GLN A 1 92 ? 15.691 -13.755 -15.940 1.00 80.75 92 GLN A CA 1
ATOM 699 C C . GLN A 1 92 ? 14.388 -13.979 -15.165 1.00 80.75 92 GLN A C 1
ATOM 701 O O . GLN A 1 92 ? 14.025 -15.115 -14.872 1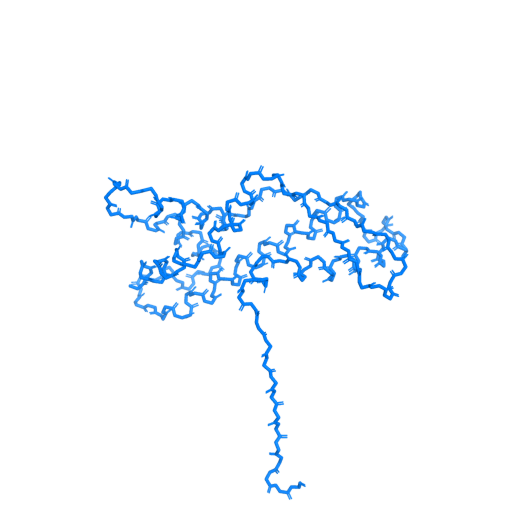.00 80.75 92 GLN A O 1
ATOM 706 N N . GLN A 1 93 ? 13.749 -12.887 -14.760 1.00 83.62 93 GLN A N 1
ATOM 707 C CA . GLN A 1 93 ? 12.491 -12.914 -14.017 1.00 83.62 93 GLN A CA 1
ATOM 708 C C . GLN A 1 93 ? 11.360 -12.454 -14.930 1.00 83.62 93 GLN A C 1
ATOM 710 O O . GLN A 1 93 ? 11.610 -11.965 -16.024 1.00 83.62 93 GLN A O 1
ATOM 715 N N . ASP A 1 94 ? 10.122 -12.573 -14.481 1.00 87.12 94 ASP A N 1
ATOM 716 C CA . ASP A 1 94 ? 9.017 -11.848 -15.093 1.00 87.12 94 ASP A CA 1
ATOM 717 C C . ASP A 1 94 ? 8.929 -10.449 -14.450 1.00 87.12 94 ASP A C 1
ATOM 719 O O . ASP A 1 94 ? 8.915 -10.313 -13.222 1.00 87.12 94 ASP A O 1
ATOM 723 N N . SER A 1 95 ? 8.919 -9.382 -15.258 1.00 86.38 95 SER A N 1
ATOM 724 C CA . SER A 1 95 ? 8.840 -8.005 -14.750 1.00 86.38 95 SER A CA 1
ATOM 725 C C . SER A 1 95 ? 7.512 -7.708 -14.059 1.00 86.38 95 SER A C 1
ATOM 727 O O . SER A 1 95 ? 7.501 -6.955 -13.084 1.00 86.38 95 SER A O 1
ATOM 729 N N . GLN A 1 96 ? 6.413 -8.299 -14.530 1.00 86.94 96 GLN A N 1
ATOM 730 C CA . GLN A 1 96 ? 5.098 -8.164 -13.916 1.00 86.94 96 GLN A CA 1
ATOM 731 C C . GLN A 1 96 ? 5.097 -8.811 -12.535 1.00 86.94 96 GLN A C 1
ATOM 733 O O . GLN A 1 96 ? 4.577 -8.247 -11.573 1.00 86.94 96 GLN A O 1
ATOM 738 N N . GLU A 1 97 ? 5.726 -9.975 -12.423 1.00 89.88 97 GLU A N 1
ATOM 739 C CA . GLU A 1 97 ? 5.830 -10.677 -11.155 1.00 89.88 97 GLU A CA 1
ATOM 740 C C . GLU A 1 97 ? 6.679 -9.889 -10.152 1.00 89.88 97 GLU A C 1
ATOM 742 O O . GLU A 1 97 ? 6.258 -9.655 -9.020 1.00 89.88 97 GLU A O 1
ATOM 747 N N . VAL A 1 98 ? 7.844 -9.395 -10.575 1.00 89.62 98 VAL A N 1
ATOM 748 C CA . VAL A 1 98 ? 8.701 -8.539 -9.741 1.00 89.62 98 VAL A CA 1
ATOM 749 C C . VAL A 1 98 ? 7.954 -7.287 -9.270 1.00 89.62 98 VAL A C 1
ATOM 751 O O . VAL A 1 98 ? 8.058 -6.926 -8.095 1.00 89.62 98 VAL A O 1
ATOM 754 N N . LEU A 1 99 ? 7.186 -6.646 -10.158 1.00 90.25 99 LEU A N 1
ATOM 755 C CA . LEU A 1 99 ? 6.374 -5.474 -9.832 1.00 90.25 99 LEU A CA 1
ATOM 756 C C . LEU A 1 99 ? 5.325 -5.798 -8.765 1.00 90.25 99 LEU A C 1
ATOM 758 O O . LEU A 1 99 ? 5.211 -5.065 -7.784 1.00 90.25 99 LEU A O 1
ATOM 762 N N . HIS A 1 100 ? 4.600 -6.904 -8.934 1.00 91.44 100 HIS A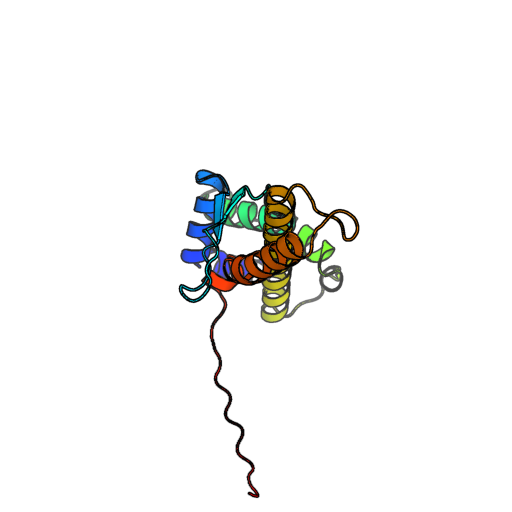 N 1
ATOM 763 C CA . HIS A 1 100 ? 3.591 -7.356 -7.979 1.00 91.44 100 HIS A CA 1
ATOM 764 C C . HIS A 1 100 ? 4.209 -7.536 -6.588 1.00 91.44 100 HIS A C 1
ATOM 766 O O . HIS A 1 100 ? 3.755 -6.922 -5.624 1.00 91.44 100 HIS A O 1
ATOM 772 N N . TYR A 1 101 ? 5.315 -8.279 -6.486 1.00 93.12 101 TYR A N 1
ATOM 773 C CA . TYR A 1 101 ? 5.998 -8.480 -5.205 1.00 93.12 101 TYR A CA 1
ATOM 774 C C . TYR A 1 101 ? 6.515 -7.180 -4.584 1.00 93.12 101 TYR A C 1
ATOM 776 O O . TYR A 1 101 ? 6.486 -7.035 -3.361 1.00 93.12 101 TYR A O 1
ATOM 784 N N . LEU A 1 102 ? 7.012 -6.244 -5.397 1.00 92.69 102 LEU A N 1
ATOM 785 C CA . LEU A 1 102 ? 7.477 -4.945 -4.918 1.00 92.69 102 LEU A CA 1
ATOM 786 C C . LEU A 1 102 ? 6.325 -4.140 -4.297 1.00 92.69 102 LEU A C 1
ATOM 788 O O . LEU A 1 102 ? 6.461 -3.662 -3.167 1.00 92.69 102 LEU A O 1
ATOM 792 N N . LEU A 1 103 ? 5.201 -4.022 -5.012 1.00 93.19 103 LEU A N 1
ATOM 793 C CA . LEU A 1 103 ? 4.017 -3.293 -4.553 1.00 93.19 103 LEU A CA 1
ATOM 794 C C . LEU A 1 103 ? 3.415 -3.938 -3.301 1.00 93.19 103 LEU A C 1
ATOM 796 O O . LEU A 1 103 ? 3.143 -3.233 -2.330 1.00 93.19 103 LEU A O 1
ATOM 800 N N . ASP A 1 104 ? 3.298 -5.265 -3.271 1.00 94.56 104 ASP A N 1
ATOM 801 C CA . ASP A 1 104 ? 2.801 -6.001 -2.106 1.00 94.56 104 ASP A CA 1
ATOM 802 C C . ASP A 1 104 ? 3.698 -5.819 -0.885 1.00 94.56 104 ASP A C 1
ATOM 804 O O . ASP A 1 104 ? 3.223 -5.554 0.222 1.00 94.56 104 ASP A O 1
ATOM 808 N N . ALA A 1 105 ? 5.015 -5.917 -1.061 1.00 95.31 105 ALA A N 1
ATOM 809 C CA . ALA A 1 105 ? 5.945 -5.751 0.045 1.00 95.31 105 ALA A CA 1
ATOM 810 C C . ALA A 1 105 ? 5.908 -4.319 0.611 1.00 95.31 105 ALA A C 1
ATOM 812 O O . ALA A 1 105 ? 5.925 -4.152 1.834 1.00 95.31 105 ALA A O 1
ATOM 813 N N . MET A 1 106 ? 5.792 -3.293 -0.241 1.00 93.88 106 MET A N 1
ATOM 814 C CA . MET A 1 106 ? 5.585 -1.906 0.195 1.00 93.88 106 MET A CA 1
ATOM 815 C C . MET A 1 106 ? 4.224 -1.713 0.882 1.00 93.88 106 MET A C 1
ATOM 817 O O . MET A 1 106 ? 4.152 -1.081 1.938 1.00 93.88 106 MET A O 1
ATOM 821 N N . ARG A 1 107 ? 3.152 -2.315 0.351 1.00 94.19 107 ARG A N 1
ATOM 822 C CA . ARG A 1 107 ? 1.808 -2.294 0.952 1.00 94.19 107 ARG A CA 1
ATOM 823 C C . ARG A 1 107 ? 1.816 -2.897 2.354 1.00 94.19 107 ARG A C 1
ATOM 825 O O . ARG A 1 107 ? 1.194 -2.347 3.267 1.00 94.19 107 ARG A O 1
ATOM 832 N N . ILE A 1 108 ? 2.537 -4.000 2.550 1.00 95.56 108 ILE A N 1
ATOM 833 C CA . ILE A 1 108 ? 2.699 -4.651 3.856 1.00 95.56 108 ILE A CA 1
ATOM 834 C C . ILE A 1 108 ? 3.489 -3.760 4.820 1.00 95.56 108 ILE A C 1
ATOM 836 O O . ILE A 1 108 ? 3.095 -3.636 5.983 1.00 95.56 108 ILE A O 1
ATOM 840 N N . GLU A 1 109 ? 4.591 -3.145 4.374 1.00 94.94 109 GLU A N 1
ATOM 841 C CA . GLU A 1 109 ? 5.360 -2.205 5.205 1.00 94.94 109 GLU A CA 1
ATOM 842 C C . GLU A 1 109 ? 4.487 -1.044 5.684 1.00 94.94 109 GLU A C 1
ATOM 844 O O . GLU A 1 109 ? 4.462 -0.751 6.881 1.00 94.94 109 GLU A O 1
ATOM 849 N N . GLU A 1 110 ? 3.716 -0.444 4.780 1.00 93.19 110 GLU A N 1
ATOM 850 C CA . GLU A 1 110 ? 2.847 0.681 5.108 1.00 93.19 110 GLU A CA 1
ATOM 851 C C . GLU A 1 110 ? 1.692 0.280 6.030 1.00 93.19 110 GLU A C 1
ATOM 853 O O . GLU A 1 110 ? 1.423 0.953 7.023 1.00 93.19 110 GLU A O 1
ATOM 858 N N . THR A 1 111 ? 1.062 -0.867 5.774 1.00 94.88 111 THR A N 1
ATOM 859 C CA . THR A 1 111 ? 0.006 -1.414 6.638 1.00 94.88 111 THR A CA 1
ATOM 860 C C . THR A 1 111 ? 0.499 -1.590 8.073 1.00 94.88 111 THR A C 1
ATOM 862 O O . THR A 1 111 ? -0.164 -1.151 9.016 1.00 94.88 111 THR A O 1
ATOM 865 N N . LYS A 1 112 ? 1.689 -2.177 8.257 1.00 95.12 112 LYS A N 1
ATOM 866 C CA . LYS A 1 112 ? 2.294 -2.342 9.588 1.00 95.12 112 LYS A CA 1
ATOM 867 C C . LYS A 1 112 ? 2.595 -0.996 10.239 1.00 95.12 112 LYS A C 1
ATOM 869 O O . LYS A 1 112 ? 2.363 -0.837 11.436 1.00 95.12 112 LYS A O 1
ATOM 874 N N . ARG A 1 113 ? 3.078 -0.026 9.459 1.00 94.31 113 ARG A N 1
ATOM 875 C CA . ARG A 1 113 ? 3.388 1.330 9.928 1.00 94.31 113 ARG A CA 1
ATOM 876 C C . ARG A 1 113 ? 2.142 2.054 10.445 1.00 94.31 113 ARG A C 1
ATOM 878 O O . ARG A 1 113 ? 2.178 2.626 11.532 1.00 94.31 113 ARG A O 1
ATOM 885 N N . ILE A 1 114 ? 1.029 1.961 9.717 1.00 94.06 114 ILE A N 1
ATOM 886 C CA . ILE A 1 114 ? -0.269 2.526 10.112 1.00 94.06 114 ILE A CA 1
ATOM 887 C C . ILE A 1 114 ? -0.811 1.832 11.365 1.00 94.06 114 ILE A C 1
ATOM 889 O O . ILE A 1 114 ? -1.189 2.500 12.326 1.00 94.06 114 ILE A O 1
ATOM 893 N N . GLN A 1 115 ? -0.804 0.496 11.398 1.00 94.69 115 GLN A N 1
ATOM 894 C CA . GLN A 1 115 ? -1.279 -0.270 12.555 1.00 94.69 115 GLN A CA 1
ATOM 895 C C . GLN A 1 115 ? -0.473 0.035 13.825 1.00 94.69 115 GLN A C 1
ATOM 897 O O . GLN A 1 115 ? -1.062 0.238 14.886 1.00 94.69 115 GLN A O 1
ATOM 902 N N . ALA A 1 116 ? 0.855 0.130 13.723 1.00 94.56 116 ALA A N 1
ATOM 903 C CA . ALA A 1 116 ? 1.719 0.487 14.847 1.00 94.56 116 ALA A CA 1
ATOM 904 C C . ALA A 1 116 ? 1.434 1.903 15.375 1.00 94.56 116 ALA A C 1
ATOM 906 O O . ALA A 1 116 ? 1.402 2.118 16.589 1.00 94.56 116 ALA A O 1
ATOM 907 N N . ALA A 1 117 ? 1.174 2.862 14.482 1.00 94.00 117 ALA A N 1
ATOM 908 C CA . ALA A 1 117 ? 0.830 4.228 14.865 1.00 94.00 117 ALA A CA 1
ATOM 909 C C . ALA A 1 117 ? -0.530 4.310 15.578 1.00 94.00 117 ALA A C 1
ATOM 911 O O . ALA A 1 117 ? -0.660 5.023 16.572 1.00 94.00 117 ALA A O 1
ATOM 912 N N . ILE A 1 118 ? -1.522 3.536 15.123 1.00 94.62 118 ILE A N 1
ATOM 913 C CA . ILE A 1 118 ? -2.820 3.409 15.804 1.00 94.62 118 ILE A CA 1
ATOM 914 C C . ILE A 1 118 ? -2.622 2.812 17.197 1.00 94.62 118 ILE A C 1
ATOM 916 O O . ILE A 1 118 ? -3.092 3.391 18.169 1.00 94.62 118 ILE A O 1
ATOM 920 N N . LEU A 1 119 ? -1.893 1.700 17.325 1.00 94.19 119 LEU A N 1
ATOM 921 C CA . LEU A 1 119 ? -1.621 1.090 18.632 1.00 94.19 119 LEU A CA 1
ATOM 922 C C . LEU A 1 119 ? -0.926 2.067 19.584 1.00 94.19 119 LEU A C 1
ATOM 924 O O . LEU A 1 119 ? -1.323 2.174 20.743 1.00 94.19 119 LEU A O 1
ATOM 928 N N . THR A 1 120 ? 0.042 2.834 19.080 1.00 94.19 120 THR A N 1
ATOM 929 C CA . THR A 1 120 ? 0.742 3.863 19.860 1.00 94.19 120 THR A CA 1
ATOM 930 C C . THR A 1 120 ? -0.220 4.949 20.349 1.00 94.19 120 THR A C 1
ATOM 932 O O . THR A 1 120 ? -0.141 5.346 21.508 1.00 94.19 120 THR A O 1
ATOM 935 N N . ALA A 1 121 ? -1.176 5.381 19.519 1.00 93.50 121 ALA A N 1
ATOM 936 C CA . ALA A 1 121 ? -2.188 6.370 19.905 1.00 93.50 121 ALA A CA 1
ATOM 937 C C . ALA A 1 121 ? -3.133 5.884 21.024 1.00 93.50 121 ALA A C 1
ATOM 939 O O . ALA A 1 121 ? -3.705 6.703 21.736 1.00 93.50 121 ALA A O 1
ATOM 940 N N . PHE A 1 122 ? -3.257 4.566 21.213 1.00 92.88 122 PHE A N 1
ATOM 941 C CA . PHE A 1 122 ? -4.005 3.941 22.311 1.00 92.88 122 PHE A CA 1
ATOM 942 C C . PHE A 1 122 ? -3.098 3.427 23.446 1.00 92.88 122 PHE A C 1
ATOM 944 O O . PHE A 1 122 ? -3.513 2.569 24.222 1.00 92.88 122 PHE A O 1
ATOM 951 N N . ASN A 1 123 ? -1.867 3.941 23.563 1.00 92.06 123 ASN A N 1
ATOM 952 C CA . ASN A 1 123 ? -0.878 3.553 24.581 1.00 92.06 123 ASN A CA 1
ATOM 953 C C . ASN A 1 123 ? -0.432 2.080 24.512 1.00 92.06 123 ASN A C 1
ATOM 955 O O . ASN A 1 123 ? -0.199 1.446 25.539 1.00 92.06 123 ASN A O 1
ATOM 959 N N . ASN A 1 124 ? -0.285 1.538 23.300 1.00 91.06 124 ASN A N 1
ATOM 960 C CA . ASN A 1 124 ? 0.163 0.166 23.032 1.00 91.06 124 ASN A CA 1
ATOM 961 C C . ASN A 1 124 ? -0.611 -0.889 23.844 1.00 91.06 124 ASN A C 1
ATOM 963 O O . ASN A 1 124 ? -0.028 -1.633 24.641 1.00 91.06 124 ASN A O 1
ATOM 967 N N . PRO A 1 125 ? -1.937 -0.966 23.644 1.00 89.12 125 PRO A N 1
ATOM 968 C CA . PRO A 1 125 ? -2.782 -1.867 24.403 1.00 89.12 125 PRO A CA 1
ATOM 969 C C . PRO A 1 125 ? -2.405 -3.325 24.103 1.00 89.12 125 PRO A C 1
ATOM 971 O O . PRO A 1 125 ? -2.209 -3.717 22.952 1.00 89.12 125 PRO A O 1
ATOM 974 N N . THR A 1 126 ? -2.329 -4.150 25.143 1.00 87.19 126 THR A N 1
ATOM 975 C CA . THR A 1 126 ? -2.116 -5.599 25.027 1.00 87.19 126 THR A CA 1
ATOM 976 C C . THR A 1 126 ? -3.436 -6.331 25.237 1.00 87.19 126 THR A C 1
ATOM 978 O O . THR A 1 126 ? -4.379 -5.777 25.800 1.00 87.19 126 THR A O 1
ATOM 981 N N . SER A 1 127 ? -3.506 -7.617 24.879 1.00 81.81 127 SER A N 1
ATOM 982 C CA . SER A 1 127 ? -4.712 -8.426 25.117 1.00 81.81 127 SER A CA 1
ATOM 983 C C . SER A 1 127 ? -5.170 -8.449 26.585 1.00 81.81 127 SER A C 1
ATOM 985 O O . SER A 1 127 ? -6.334 -8.755 26.834 1.00 81.81 127 SER A O 1
ATOM 987 N N . LYS A 1 128 ? -4.268 -8.170 27.537 1.00 81.81 128 LYS A N 1
ATOM 988 C CA . LYS A 1 128 ? -4.549 -8.164 28.980 1.00 81.81 128 LYS A CA 1
ATOM 989 C C . LYS A 1 128 ? -4.872 -6.774 29.531 1.00 81.81 128 LYS A C 1
ATOM 991 O O . LYS A 1 128 ? -5.518 -6.687 30.565 1.00 81.81 128 LYS A O 1
ATOM 996 N N . THR A 1 129 ? -4.398 -5.711 28.878 1.00 84.88 129 THR A N 1
ATOM 997 C CA . THR A 1 129 ? -4.546 -4.326 29.358 1.00 84.88 129 THR A CA 1
ATOM 998 C C . THR A 1 129 ? -5.647 -3.555 28.639 1.00 84.88 129 THR A C 1
ATOM 1000 O O . THR A 1 129 ? -6.088 -2.528 29.141 1.00 84.88 129 THR A O 1
ATOM 1003 N N . ALA A 1 130 ? -6.090 -4.033 27.475 1.00 87.19 130 ALA A N 1
ATOM 1004 C CA . ALA A 1 130 ? -7.133 -3.391 26.692 1.00 87.19 130 ALA A CA 1
ATOM 1005 C C . ALA A 1 130 ? -8.526 -3.781 27.193 1.00 87.19 130 ALA A C 1
ATOM 1007 O O . ALA A 1 130 ? -8.865 -4.968 27.236 1.00 87.19 130 ALA A O 1
ATOM 1008 N N . ASP A 1 131 ? -9.353 -2.783 27.473 1.00 90.94 131 ASP A N 1
ATOM 1009 C CA . ASP A 1 131 ? -10.793 -2.951 27.612 1.00 90.94 131 ASP A CA 1
ATOM 1010 C C . ASP A 1 131 ? -11.456 -3.235 26.248 1.00 90.94 131 ASP A C 1
ATOM 1012 O O . ASP A 1 131 ? -10.880 -3.021 25.172 1.00 90.94 131 ASP A O 1
ATOM 1016 N N . GLU A 1 132 ? -12.685 -3.755 26.273 1.00 90.31 132 GLU A N 1
ATOM 1017 C CA . GLU A 1 132 ? -13.411 -4.114 25.047 1.00 90.31 132 GLU A CA 1
ATOM 1018 C C . GLU A 1 132 ? -13.684 -2.902 24.144 1.00 90.31 132 GLU A C 1
ATOM 1020 O O . GLU A 1 132 ? -13.705 -3.030 22.915 1.00 90.31 132 GLU A O 1
ATOM 1025 N N . GLU A 1 133 ? -13.824 -1.706 24.723 1.00 90.62 133 GLU A N 1
ATOM 1026 C CA . GLU A 1 133 ? -14.000 -0.476 23.956 1.00 90.62 133 GLU A CA 1
ATOM 1027 C C . GLU A 1 133 ? -12.730 -0.106 23.176 1.00 90.62 133 GLU A C 1
ATOM 1029 O O . GLU A 1 133 ? -12.811 0.128 21.965 1.00 90.62 133 GLU A O 1
ATOM 1034 N N . THR A 1 134 ? -11.548 -0.130 23.806 1.00 91.25 134 THR A N 1
ATOM 1035 C CA . THR A 1 134 ? -10.279 0.125 23.102 1.00 91.25 134 THR A CA 1
ATOM 1036 C C . THR A 1 134 ? -10.040 -0.906 22.007 1.00 91.25 134 THR A C 1
ATOM 1038 O O . THR A 1 134 ? -9.682 -0.534 20.888 1.00 91.25 134 THR A O 1
ATOM 1041 N N . LYS A 1 135 ? -10.306 -2.196 22.261 1.00 90.81 135 LYS A N 1
ATOM 1042 C CA . LYS A 1 135 ? -10.192 -3.240 21.224 1.00 90.81 135 LYS A CA 1
ATOM 1043 C C . LYS A 1 135 ? -11.100 -2.947 20.030 1.00 90.81 135 LYS A C 1
ATOM 1045 O O . LYS A 1 135 ? -10.666 -3.063 18.879 1.00 90.81 135 LYS A O 1
ATOM 1050 N N . ARG A 1 136 ? -12.347 -2.531 20.283 1.00 90.94 136 ARG A N 1
ATOM 1051 C CA . ARG A 1 136 ? -13.301 -2.146 19.233 1.00 90.94 136 ARG A CA 1
ATOM 1052 C C . ARG A 1 136 ? -12.795 -0.940 18.438 1.00 90.94 136 ARG A C 1
ATOM 1054 O O . ARG A 1 136 ? -12.817 -0.996 17.207 1.00 90.94 136 ARG A O 1
ATOM 1061 N N . LYS A 1 137 ? -12.304 0.107 19.112 1.00 91.44 137 LYS A N 1
ATOM 1062 C CA . LYS A 1 137 ? -11.755 1.317 18.474 1.00 91.44 137 LYS A CA 1
ATOM 1063 C C . LYS A 1 137 ? -10.529 0.998 17.621 1.00 91.44 137 LYS A C 1
ATOM 1065 O O . LYS A 1 137 ? -10.532 1.310 16.434 1.00 91.44 137 LYS A O 1
ATOM 1070 N N . VAL A 1 138 ? -9.530 0.302 18.169 1.00 92.81 138 VAL A N 1
ATOM 1071 C CA . VAL A 1 138 ? -8.315 -0.108 17.438 1.00 92.81 138 VAL A CA 1
ATOM 1072 C C . VAL A 1 138 ? -8.670 -0.922 16.196 1.00 92.81 138 VAL A C 1
ATOM 1074 O O . VAL A 1 138 ? -8.132 -0.667 15.121 1.00 92.81 138 VAL A O 1
ATOM 1077 N N . LYS A 1 139 ? -9.617 -1.863 16.297 1.00 91.56 139 LYS A N 1
ATOM 1078 C CA . LYS A 1 139 ? -10.070 -2.655 15.144 1.00 91.56 139 LYS A CA 1
ATOM 1079 C C . LYS A 1 139 ? -10.787 -1.800 14.095 1.00 91.56 139 LYS A C 1
ATOM 1081 O O . LYS A 1 139 ? -10.596 -2.020 12.900 1.00 91.56 139 LYS A O 1
ATOM 1086 N N . ALA A 1 140 ? -11.611 -0.842 14.518 1.00 91.75 140 ALA A N 1
ATOM 1087 C CA . ALA A 1 140 ? -12.307 0.069 13.612 1.00 91.75 140 ALA A CA 1
ATOM 1088 C C . ALA A 1 140 ? -11.323 0.990 12.871 1.00 91.75 140 ALA A C 1
ATOM 1090 O O . ALA A 1 140 ? -11.296 0.973 11.641 1.00 91.75 140 ALA A O 1
ATOM 1091 N N . TYR A 1 141 ? -10.449 1.696 13.597 1.00 93.38 141 TYR A N 1
ATOM 1092 C CA . TYR A 1 141 ? -9.416 2.542 12.990 1.00 93.38 141 TYR A CA 1
ATOM 1093 C C . TYR A 1 141 ? -8.403 1.736 12.181 1.00 93.38 141 TYR A C 1
ATOM 1095 O O . TYR A 1 141 ? -7.927 2.227 11.168 1.00 93.38 141 TYR A O 1
ATOM 1103 N N . GLY A 1 142 ? -8.092 0.499 12.576 1.00 92.69 142 GLY A N 1
ATOM 1104 C CA . GLY A 1 142 ? -7.214 -0.386 11.812 1.00 92.69 142 GLY A CA 1
ATOM 1105 C C . GLY A 1 142 ? -7.779 -0.708 10.430 1.00 92.69 142 GLY A C 1
ATOM 1106 O O . GLY A 1 142 ? -7.053 -0.637 9.445 1.00 92.69 142 GLY A O 1
ATOM 1107 N N . ARG A 1 143 ? -9.083 -1.004 10.334 1.00 91.38 143 ARG A N 1
ATOM 1108 C CA . ARG A 1 143 ? -9.740 -1.265 9.043 1.00 91.38 143 ARG A CA 1
ATOM 1109 C C . ARG A 1 143 ? -9.761 -0.037 8.140 1.00 91.38 143 ARG A C 1
ATOM 1111 O O . ARG A 1 143 ? -9.431 -0.161 6.967 1.00 91.38 143 ARG A O 1
ATOM 1118 N N . GLU A 1 144 ? -10.118 1.129 8.673 1.00 90.75 144 GLU A N 1
ATOM 1119 C CA . GLU A 1 144 ? -10.144 2.363 7.875 1.00 90.75 144 GLU A CA 1
ATOM 1120 C C . GLU A 1 144 ? -8.734 2.867 7.542 1.00 90.75 144 GLU A C 1
ATOM 1122 O O . GLU A 1 144 ? -8.476 3.304 6.426 1.00 90.75 144 GLU A O 1
ATOM 1127 N N . GLY A 1 145 ? -7.789 2.732 8.472 1.00 89.75 145 GLY A N 1
ATOM 1128 C CA . GLY A 1 145 ? -6.395 3.113 8.277 1.00 89.75 145 GLY A CA 1
ATOM 1129 C C . GLY A 1 145 ? -5.726 2.328 7.152 1.00 89.75 145 GLY A C 1
ATOM 1130 O O . GLY A 1 145 ? -5.007 2.918 6.354 1.00 89.75 145 GLY A O 1
ATOM 1131 N N . VAL A 1 146 ? -6.001 1.024 7.025 1.00 87.75 146 VAL A N 1
ATOM 1132 C CA . VAL A 1 146 ? -5.454 0.213 5.922 1.00 87.75 146 VAL A CA 1
ATOM 1133 C C . VAL A 1 146 ? -5.937 0.706 4.556 1.00 87.75 146 VAL A C 1
ATOM 1135 O O . VAL A 1 146 ? -5.143 0.723 3.626 1.00 87.75 146 VAL A O 1
ATOM 1138 N N . LYS A 1 147 ? -7.174 1.206 4.428 1.00 87.44 147 LYS A N 1
ATOM 1139 C CA . LYS A 1 147 ? -7.667 1.793 3.164 1.00 87.44 147 LYS A CA 1
ATOM 1140 C C . LYS A 1 147 ? -6.930 3.076 2.768 1.00 87.44 147 LYS A C 1
ATOM 1142 O O . LYS A 1 147 ? -6.957 3.469 1.608 1.00 87.44 147 LYS A O 1
ATOM 1147 N N . MET A 1 148 ? -6.292 3.746 3.728 1.00 87.81 148 MET A N 1
ATOM 1148 C CA . MET A 1 148 ? -5.489 4.945 3.479 1.00 87.81 148 MET A CA 1
ATOM 1149 C C . MET A 1 148 ? -4.061 4.620 3.019 1.00 87.81 148 MET A C 1
ATOM 1151 O O . MET A 1 148 ? -3.290 5.545 2.754 1.00 87.81 148 MET A O 1
ATOM 1155 N N . ASN A 1 149 ? -3.699 3.335 2.928 1.00 91.06 149 ASN A N 1
ATOM 1156 C CA . ASN A 1 149 ? -2.409 2.887 2.421 1.00 91.06 149 ASN A CA 1
ATOM 1157 C C . ASN A 1 149 ? -2.144 3.486 1.038 1.00 91.06 149 ASN A C 1
ATOM 1159 O O . ASN A 1 149 ? -2.992 3.440 0.147 1.00 91.06 149 ASN A O 1
ATOM 1163 N N . PHE A 1 150 ? -0.961 4.061 0.853 1.00 88.56 150 PHE A N 1
ATOM 1164 C CA . PHE A 1 150 ? -0.669 4.779 -0.376 1.00 88.56 150 PHE A CA 1
ATOM 1165 C C . PHE A 1 150 ? -0.610 3.885 -1.616 1.00 88.56 150 PHE A C 1
ATOM 1167 O O . PHE A 1 150 ? -0.947 4.353 -2.700 1.00 88.56 150 PHE A O 1
ATOM 1174 N N . ILE A 1 151 ? -0.223 2.613 -1.469 1.00 90.50 151 ILE A N 1
ATOM 1175 C CA . ILE A 1 151 ? -0.270 1.657 -2.581 1.00 90.50 151 ILE A CA 1
ATOM 1176 C C . ILE A 1 151 ? -1.715 1.478 -3.037 1.00 90.50 151 ILE A C 1
ATOM 1178 O O . ILE A 1 151 ? -1.991 1.532 -4.232 1.00 90.50 151 ILE A O 1
ATOM 1182 N N . ASP A 1 152 ? -2.639 1.368 -2.085 1.00 89.44 152 ASP A N 1
ATOM 1183 C CA . ASP A 1 152 ? -4.057 1.161 -2.374 1.00 89.44 152 ASP A CA 1
ATOM 1184 C C . ASP A 1 152 ? -4.662 2.388 -3.044 1.00 89.44 152 ASP A C 1
ATOM 1186 O O . ASP A 1 152 ? -5.378 2.277 -4.031 1.00 89.44 152 ASP A O 1
ATOM 1190 N N . ARG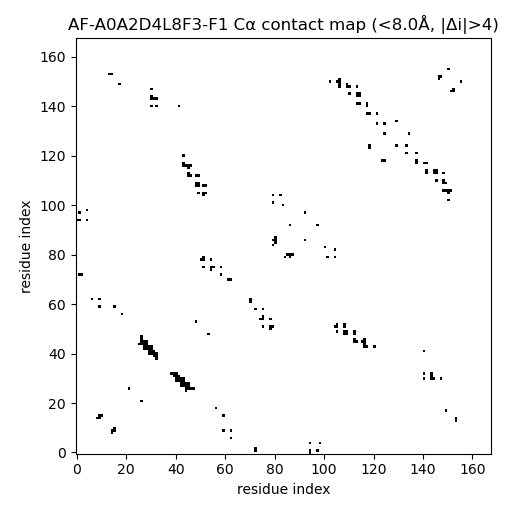 A 1 153 ? -4.295 3.581 -2.576 1.00 86.06 153 ARG A N 1
ATOM 1191 C CA . ARG A 1 153 ? -4.773 4.840 -3.154 1.00 86.06 153 ARG A CA 1
ATOM 1192 C C . ARG A 1 153 ? -4.316 5.079 -4.595 1.00 86.06 153 ARG A C 1
ATOM 1194 O O . ARG A 1 153 ? -4.979 5.833 -5.298 1.00 86.06 153 ARG A O 1
ATOM 1201 N N . ILE A 1 154 ? -3.178 4.515 -5.001 1.00 85.75 154 ILE A N 1
ATOM 1202 C CA . ILE A 1 154 ? -2.578 4.765 -6.320 1.00 85.75 154 ILE A CA 1
ATOM 1203 C C . ILE A 1 154 ? -2.894 3.637 -7.304 1.00 85.75 154 ILE A C 1
ATOM 1205 O O . ILE A 1 154 ? -3.149 3.912 -8.473 1.00 85.75 154 ILE A O 1
ATOM 1209 N N . PHE A 1 155 ? -2.841 2.382 -6.852 1.00 86.50 155 PHE A N 1
ATOM 1210 C CA . PHE A 1 155 ? -2.800 1.217 -7.741 1.00 86.50 155 PHE A CA 1
ATOM 1211 C C . PHE A 1 155 ? -3.999 0.274 -7.611 1.00 86.50 155 PHE A C 1
ATOM 1213 O O . PHE A 1 155 ? -4.145 -0.610 -8.453 1.00 86.50 155 PHE A O 1
ATOM 1220 N N . VAL A 1 156 ? -4.847 0.411 -6.586 1.00 85.00 156 VAL A N 1
ATOM 1221 C CA . VAL A 1 156 ? -6.027 -0.457 -6.446 1.00 85.00 156 VAL A CA 1
ATOM 1222 C C . VAL A 1 156 ? -7.191 0.093 -7.268 1.00 85.00 156 VAL A C 1
ATOM 1224 O O . VAL A 1 156 ? -7.495 1.282 -7.234 1.00 85.00 156 VAL A O 1
ATOM 1227 N N . GLY A 1 157 ? -7.858 -0.810 -7.986 1.00 83.81 157 GLY A N 1
ATOM 1228 C CA . GLY A 1 157 ? -9.139 -0.588 -8.653 1.00 83.81 157 GLY A CA 1
ATOM 1229 C C . GLY A 1 157 ? -10.155 -1.663 -8.259 1.00 83.81 157 GLY A C 1
ATOM 1230 O O . GLY A 1 157 ? -9.874 -2.519 -7.419 1.00 83.81 157 GLY A O 1
ATOM 1231 N N . GLU A 1 158 ? -11.332 -1.630 -8.877 1.00 86.12 158 GLU A N 1
ATOM 1232 C CA . GLU A 1 158 ? -12.411 -2.590 -8.634 1.00 86.12 158 GLU A CA 1
ATOM 1233 C C . GLU A 1 158 ? -12.677 -3.428 -9.890 1.00 86.12 158 GLU A C 1
ATOM 1235 O O . GLU A 1 158 ? -12.754 -2.895 -10.997 1.00 86.12 158 GLU A O 1
ATOM 1240 N N . LEU A 1 159 ? -12.820 -4.745 -9.714 1.00 88.31 159 LEU A N 1
ATOM 1241 C CA . LEU A 1 159 ? -13.243 -5.669 -10.764 1.00 88.31 159 LEU A CA 1
ATOM 1242 C C . LEU A 1 159 ? -14.594 -6.267 -10.374 1.00 88.31 159 LEU A C 1
ATOM 1244 O O . LEU A 1 159 ? -14.705 -6.935 -9.347 1.00 88.31 159 LEU A O 1
ATOM 1248 N N . THR A 1 160 ? -15.608 -6.071 -11.214 1.00 91.06 160 THR A N 1
ATOM 1249 C CA . THR A 1 160 ? -16.887 -6.780 -11.089 1.00 91.06 160 THR A CA 1
ATOM 1250 C C . THR A 1 160 ? -16.832 -8.042 -11.943 1.00 91.06 160 THR A C 1
ATOM 1252 O O . THR A 1 160 ? -16.665 -7.955 -13.157 1.00 91.06 160 THR A O 1
ATOM 1255 N N . SER A 1 161 ? -16.956 -9.211 -11.310 1.00 91.19 161 SER A N 1
ATOM 1256 C CA . SER A 1 161 ? -17.000 -10.504 -11.999 1.00 91.19 161 SER A CA 1
ATOM 1257 C C . SER A 1 161 ? -18.408 -11.085 -11.918 1.00 91.19 161 S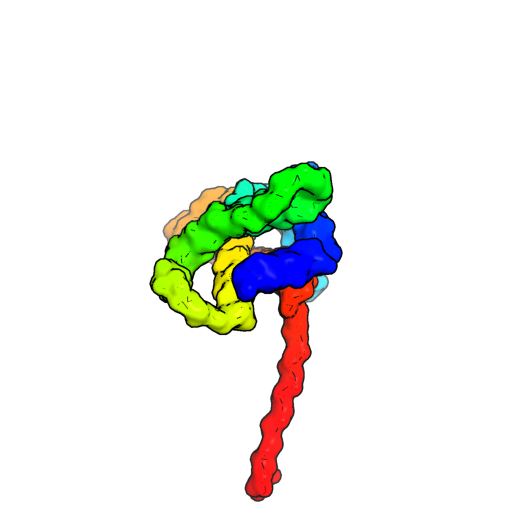ER A C 1
ATOM 1259 O O . SER A 1 161 ? -18.916 -11.333 -10.824 1.00 91.19 161 SER A O 1
ATOM 1261 N N . THR A 1 162 ? -19.043 -11.291 -13.071 1.00 92.38 162 THR A N 1
ATOM 1262 C CA . THR A 1 162 ? -20.341 -11.963 -13.182 1.00 92.38 162 THR A CA 1
ATOM 1263 C C . THR A 1 162 ? -20.116 -13.334 -13.794 1.00 92.38 162 THR A C 1
ATOM 1265 O O . THR A 1 162 ? -19.698 -13.443 -14.943 1.00 92.38 162 THR A O 1
ATOM 1268 N N . ILE A 1 163 ? -20.386 -14.376 -13.013 1.00 93.56 163 ILE A N 1
ATOM 1269 C CA . ILE A 1 163 ? -20.298 -15.764 -13.461 1.00 93.56 163 ILE A CA 1
ATOM 1270 C C . ILE A 1 163 ? -21.725 -16.229 -13.734 1.00 93.56 163 ILE A C 1
ATOM 1272 O O . ILE A 1 163 ? -22.563 -16.197 -12.835 1.00 93.56 163 ILE A O 1
ATOM 1276 N N . MET A 1 164 ? -21.995 -16.625 -14.973 1.00 93.12 164 MET A N 1
ATOM 1277 C CA . MET A 1 164 ? -23.273 -17.197 -15.385 1.00 93.12 164 MET A CA 1
ATOM 1278 C C . MET A 1 164 ? -23.064 -18.681 -15.654 1.00 93.12 164 MET A C 1
ATOM 1280 O O . MET A 1 164 ? -22.103 -19.053 -16.325 1.00 93.12 164 MET A O 1
ATOM 1284 N N . CYS A 1 165 ? -23.928 -19.518 -15.089 1.00 91.06 165 CYS A N 1
A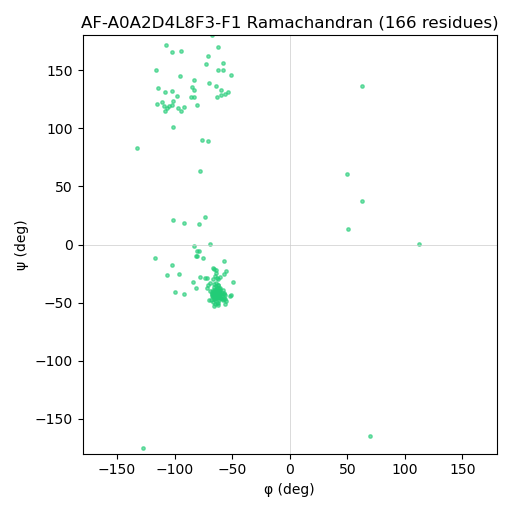TOM 1285 C CA . CYS A 1 165 ? -23.939 -20.934 -15.414 1.00 91.06 165 CYS A CA 1
ATOM 1286 C C . CYS A 1 165 ? -24.454 -21.103 -16.848 1.00 91.06 165 CYS A C 1
ATOM 1288 O O . CYS A 1 165 ? -25.403 -20.435 -17.244 1.00 91.06 165 CYS A O 1
ATOM 1290 N N . GLU A 1 166 ? -23.841 -21.990 -17.627 1.00 93.94 166 GLU A N 1
ATOM 1291 C CA . GLU A 1 166 ? -24.321 -22.288 -18.983 1.00 93.94 166 GLU A CA 1
ATOM 1292 C C . GLU A 1 166 ? -25.509 -23.271 -18.985 1.00 93.94 166 GLU A C 1
ATOM 1294 O O . GLU A 1 166 ? -26.145 -23.458 -20.020 1.00 93.94 166 GLU A O 1
ATOM 1299 N N . GLU A 1 167 ? -25.830 -23.886 -17.839 1.00 95.62 167 GLU A N 1
ATOM 1300 C CA . GLU A 1 167 ? -26.884 -24.906 -17.712 1.00 95.62 167 GLU A CA 1
ATOM 1301 C C . GLU A 1 167 ? -28.167 -24.423 -17.006 1.00 95.62 167 GLU A C 1
ATOM 1303 O O . GLU A 1 167 ? -29.236 -24.985 -17.250 1.00 95.62 167 GLU A O 1
ATOM 1308 N N . CYS A 1 168 ? -28.089 -23.416 -16.129 1.00 83.88 168 CYS A N 1
ATOM 1309 C CA . CYS A 1 168 ? -29.221 -22.900 -15.341 1.00 83.88 168 CYS A CA 1
ATOM 1310 C C . CYS A 1 168 ? -29.220 -21.373 -15.271 1.00 83.88 168 CYS A C 1
ATOM 1312 O O . CYS A 1 168 ? -30.331 -20.801 -15.219 1.00 83.88 168 CYS A O 1
#

Foldseek 3Di:
DQVVLLVVVLPLVLNLVVLVCCVPVQQWDWQDADPVDPDDIDIFGFDDFDQLSVLSSVQSVVVVPPDPPDGDSVSNQVVLCVQPVVSVPPDDDDSVVSVVSSLVVSLVRQLVRQLVRLCVSVVNADPVRDDPVSVVVSVRSSVRSSCVRSSNVRPDDDDDDDDDDPPD

Radius of gyration: 19.38 Å; Cα contacts (8 Å, |Δi|>4): 133; chains: 1; bounding box: 54×42×48 Å

Organism: NCBI:txid129469

Secondary structure (DSSP, 8-state):
-HHHHHHHHHT-HHHHHHHHHHHHS-SEEEEPPPTTS-PPPEEEE--SPPHHHHHHHHHHHHHHSTTS-S--THHHHHHHHHH-GGGGG-S---HHHHHHHHHHHHHHHHHHHHHHHHHHHTT---TTT--HHHHHHHHHHHHHHHHT-HHHHHH----------S--